Protein AF-A0A183TM09-F1 (afdb_monomer_lite)

Radius of gyration: 16.36 Å; chains: 1; bounding box: 40×50×32 Å

Foldseek 3Di:
DPDPLLVLLVVLLVLLVVLCVVVVDPLSVLQSQQSVVQSVCVVVVNDDLARAREPACPPVVRDVAADELVSLPSSLVSCLVRVSHPHYHRHNHHYDVSSVVSVVVSVVSNVVVVVCVVCVVPPVPPPDD

Structure (mmCIF, N/CA/C/O backbone):
data_AF-A0A183TM09-F1
#
_entry.id   AF-A0A183TM09-F1
#
loop_
_atom_site.group_PDB
_atom_site.id
_atom_site.type_symbol
_atom_site.label_atom_id
_atom_site.label_alt_id
_atom_site.label_comp_id
_atom_site.label_asym_id
_atom_site.label_entity_id
_atom_site.label_seq_id
_atom_site.pdbx_PDB_ins_code
_atom_site.Cartn_x
_atom_site.Cartn_y
_atom_site.Cartn_z
_atom_site.occupancy
_atom_site.B_iso_or_equiv
_atom_site.auth_seq_id
_atom_site.auth_comp_id
_atom_site.auth_asym_id
_atom_site.auth_atom_id
_atom_site.pdbx_PDB_model_num
ATOM 1 N N . MET A 1 1 ? -22.220 -1.398 15.056 1.00 36.34 1 MET A N 1
ATOM 2 C CA . MET A 1 1 ? -21.299 -0.520 15.809 1.00 36.34 1 MET A CA 1
ATOM 3 C C . MET A 1 1 ? -20.515 0.264 14.775 1.00 36.34 1 MET A C 1
ATOM 5 O O . MET A 1 1 ? -19.857 -0.368 13.963 1.00 36.34 1 MET A O 1
ATOM 9 N N . SER A 1 2 ? -20.677 1.586 14.724 1.00 45.44 2 SER A N 1
ATOM 10 C CA . SER A 1 2 ? -19.923 2.457 13.812 1.00 45.44 2 SER A CA 1
ATOM 11 C C . SER A 1 2 ? -18.442 2.360 14.175 1.00 45.44 2 SER A C 1
ATOM 13 O O . SER A 1 2 ? -18.018 2.919 15.186 1.00 45.44 2 SER A O 1
ATOM 15 N N . THR A 1 3 ? -17.667 1.591 13.413 1.00 56.25 3 THR A N 1
ATOM 16 C CA . THR A 1 3 ? -16.205 1.599 13.497 1.00 56.25 3 THR A CA 1
ATOM 17 C C . THR A 1 3 ? -15.756 3.031 13.251 1.00 56.25 3 THR A C 1
ATOM 19 O O . THR A 1 3 ? -16.039 3.579 12.195 1.00 56.25 3 THR A O 1
ATOM 22 N N . ASN A 1 4 ? -15.117 3.658 14.238 1.00 78.81 4 ASN A N 1
ATOM 23 C CA . ASN A 1 4 ? -14.586 5.006 14.091 1.00 78.81 4 ASN A CA 1
ATOM 24 C C . ASN A 1 4 ? -13.485 4.967 13.013 1.00 78.81 4 ASN A C 1
ATOM 26 O O . ASN A 1 4 ? -12.368 4.525 13.288 1.00 78.81 4 ASN A O 1
ATOM 30 N N . SER A 1 5 ? -13.827 5.370 11.787 1.00 81.19 5 SER A N 1
ATOM 31 C CA . SER A 1 5 ? -12.965 5.334 10.599 1.00 81.19 5 SER A CA 1
ATOM 32 C C . SER A 1 5 ? -11.641 6.060 10.839 1.00 81.19 5 SER A C 1
ATOM 34 O O . SER A 1 5 ? -10.582 5.556 10.462 1.00 81.19 5 SER A O 1
ATOM 36 N N . TYR A 1 6 ? -11.671 7.156 11.602 1.00 86.81 6 TYR A N 1
ATOM 37 C CA . TYR A 1 6 ? -10.474 7.862 12.054 1.00 86.81 6 TYR A CA 1
ATOM 38 C C . TYR A 1 6 ? -9.575 7.000 12.952 1.00 86.81 6 TYR A C 1
ATOM 40 O O . TYR A 1 6 ? -8.365 6.962 12.745 1.00 86.81 6 TYR A O 1
ATOM 48 N N . ALA A 1 7 ? -10.135 6.280 13.930 1.00 88.69 7 ALA A N 1
ATOM 49 C CA . ALA A 1 7 ? -9.348 5.415 14.813 1.00 88.69 7 ALA A CA 1
ATOM 50 C C . ALA A 1 7 ? -8.680 4.266 14.037 1.00 88.69 7 ALA A C 1
ATOM 52 O O . ALA A 1 7 ? -7.504 3.975 14.256 1.00 88.69 7 ALA A O 1
ATOM 53 N N . CYS A 1 8 ? -9.398 3.659 13.087 1.00 89.56 8 CYS A N 1
ATOM 54 C CA . CYS A 1 8 ? -8.826 2.645 12.201 1.00 89.56 8 CYS A CA 1
ATOM 55 C C . CYS A 1 8 ? -7.732 3.230 11.296 1.00 89.56 8 CYS A C 1
ATOM 57 O O . CYS A 1 8 ? -6.672 2.628 11.142 1.00 89.56 8 CYS A O 1
ATOM 59 N N . LEU A 1 9 ? -7.940 4.417 10.723 1.00 90.69 9 LEU A N 1
ATOM 60 C CA . LEU A 1 9 ? -6.927 5.067 9.895 1.00 90.69 9 LEU A CA 1
ATOM 61 C C . LEU A 1 9 ? -5.679 5.458 10.705 1.00 90.69 9 LEU A C 1
ATOM 63 O O . LEU A 1 9 ? -4.560 5.269 10.232 1.00 90.69 9 LEU A O 1
ATOM 67 N N . ALA A 1 10 ? -5.852 5.931 11.941 1.00 92.81 10 ALA A N 1
ATOM 68 C CA . ALA A 1 10 ? -4.749 6.216 12.855 1.00 92.81 10 ALA A CA 1
ATOM 69 C C . ALA A 1 10 ? -3.944 4.946 13.179 1.00 92.81 10 ALA A C 1
ATOM 71 O O . ALA A 1 10 ? -2.719 4.955 13.075 1.00 92.81 10 ALA A O 1
ATOM 72 N N . GLN A 1 11 ? -4.630 3.834 13.464 1.00 94.25 11 GLN A N 1
ATOM 73 C CA . GLN A 1 11 ? -3.988 2.534 13.668 1.00 94.25 11 GLN A CA 1
ATOM 74 C C . GLN A 1 11 ? -3.190 2.091 12.431 1.00 94.25 11 GLN A C 1
ATOM 76 O O . GLN A 1 11 ? -2.056 1.632 12.558 1.00 94.25 11 GLN A O 1
ATOM 81 N N . LEU A 1 12 ? -3.754 2.251 11.229 1.00 93.75 12 LEU A N 1
ATOM 82 C CA . LEU A 1 12 ? -3.064 1.915 9.983 1.00 93.75 12 LEU A CA 1
ATOM 83 C C . LEU A 1 12 ? -1.798 2.762 9.785 1.00 93.75 12 LEU A C 1
ATOM 85 O O . LEU A 1 12 ? -0.765 2.235 9.374 1.00 93.75 12 LEU A O 1
ATOM 89 N N . VAL A 1 13 ? -1.858 4.059 10.101 1.00 95.38 13 VAL A N 1
ATOM 90 C CA . VAL A 1 13 ? -0.691 4.953 10.055 1.00 95.38 13 VAL A CA 1
ATOM 91 C C . VAL A 1 13 ? 0.414 4.464 10.990 1.00 95.38 13 VAL A C 1
ATOM 93 O O . VAL A 1 13 ? 1.577 4.474 10.591 1.00 95.38 13 VAL A O 1
ATOM 96 N N . ASP A 1 14 ? 0.085 4.017 12.201 1.00 95.38 14 ASP A N 1
ATOM 97 C CA . ASP A 1 14 ? 1.085 3.526 13.154 1.00 95.38 14 ASP A CA 1
ATOM 98 C C . ASP A 1 14 ? 1.741 2.216 12.696 1.00 95.38 14 ASP A C 1
ATOM 100 O O . ASP A 1 14 ? 2.962 2.081 12.782 1.00 95.38 14 ASP A O 1
ATOM 104 N N . ILE A 1 15 ? 0.974 1.301 12.099 1.00 93.25 15 ILE A N 1
ATOM 105 C CA . ILE A 1 15 ? 1.521 0.078 11.485 1.00 93.25 15 ILE A CA 1
ATOM 106 C C . ILE A 1 15 ? 2.450 0.423 10.316 1.00 93.25 15 ILE A C 1
ATOM 108 O O . ILE A 1 15 ? 3.524 -0.166 10.169 1.00 93.25 15 ILE A O 1
ATOM 112 N N . PHE A 1 16 ? 2.080 1.407 9.493 1.00 93.38 16 PHE A N 1
ATOM 113 C CA . PHE A 1 16 ? 2.937 1.861 8.399 1.00 93.38 16 PHE A CA 1
ATOM 114 C C . PHE A 1 16 ? 4.216 2.543 8.886 1.00 93.38 16 PHE A C 1
ATOM 116 O O . PHE A 1 16 ? 5.237 2.394 8.224 1.00 93.38 16 PHE A O 1
ATOM 123 N N . LYS A 1 17 ? 4.203 3.252 10.026 1.00 93.31 17 LYS A N 1
ATOM 124 C CA . LYS A 1 17 ? 5.435 3.796 10.630 1.00 93.31 17 LYS A CA 1
ATOM 125 C C . LYS A 1 17 ? 6.402 2.673 10.987 1.00 93.31 17 LYS A C 1
ATOM 127 O O . LYS A 1 17 ? 7.548 2.719 10.567 1.00 93.31 17 LYS A O 1
ATOM 132 N N . GLN A 1 18 ? 5.914 1.641 11.674 1.00 91.75 18 GLN A N 1
ATOM 133 C CA . GLN A 1 18 ? 6.728 0.474 12.028 1.00 91.75 18 GLN A CA 1
ATOM 134 C C . GLN A 1 18 ? 7.246 -0.247 10.776 1.00 91.75 18 GLN A C 1
ATOM 136 O O . GLN A 1 18 ? 8.414 -0.611 10.697 1.00 91.75 18 GLN A O 1
ATOM 141 N N . THR A 1 19 ? 6.394 -0.400 9.758 1.00 89.56 19 THR A N 1
ATOM 142 C CA . THR A 1 19 ? 6.787 -1.003 8.476 1.00 89.56 19 THR A CA 1
ATOM 143 C C . THR A 1 19 ? 7.878 -0.184 7.781 1.00 89.56 19 THR A C 1
ATOM 145 O O . THR A 1 19 ? 8.841 -0.758 7.281 1.00 89.56 19 THR A O 1
ATOM 148 N N . ASP A 1 20 ? 7.761 1.147 7.765 1.00 87.81 20 ASP A N 1
ATOM 149 C CA . ASP A 1 20 ? 8.764 2.049 7.185 1.00 87.81 20 ASP A CA 1
ATOM 150 C C . ASP A 1 20 ? 10.088 2.012 7.961 1.00 87.81 20 ASP A C 1
ATOM 152 O O . ASP A 1 20 ? 11.155 2.012 7.357 1.00 87.81 20 ASP A O 1
ATOM 156 N N . GLU A 1 21 ? 10.036 1.906 9.288 1.00 88.81 21 GLU A N 1
ATOM 157 C CA . GLU A 1 21 ? 11.223 1.758 10.136 1.00 88.81 21 GLU A CA 1
ATOM 158 C C . GLU A 1 21 ? 11.949 0.425 9.895 1.00 88.81 21 GLU A C 1
ATOM 160 O O . GLU A 1 21 ? 13.178 0.402 9.854 1.00 88.81 21 GLU A O 1
ATOM 165 N N . CYS A 1 22 ? 11.214 -0.673 9.686 1.00 83.06 22 CYS A N 1
ATOM 166 C CA . CYS A 1 22 ? 11.803 -1.991 9.436 1.00 83.06 22 CYS A CA 1
ATOM 167 C C . CYS A 1 22 ? 12.312 -2.177 7.999 1.00 83.06 22 CYS A C 1
ATOM 169 O O . CYS A 1 22 ? 13.360 -2.785 7.794 1.00 83.06 22 CYS A O 1
ATOM 171 N N . VAL A 1 23 ? 11.553 -1.715 7.002 1.00 88.00 23 VAL A N 1
ATOM 172 C CA . VAL A 1 23 ? 11.859 -1.935 5.577 1.00 88.00 23 VAL A CA 1
ATOM 173 C C . VAL A 1 23 ? 12.760 -0.832 5.027 1.00 88.00 23 VAL A C 1
ATOM 175 O O . VAL A 1 23 ? 13.636 -1.101 4.208 1.00 88.00 23 VAL A O 1
ATOM 178 N N . HIS A 1 24 ? 12.542 0.407 5.471 1.00 85.56 24 HIS A N 1
ATOM 179 C CA . HIS A 1 24 ? 13.306 1.591 5.089 1.00 85.56 24 HIS A CA 1
ATOM 180 C C . HIS A 1 24 ? 13.397 1.820 3.567 1.00 85.56 24 HIS A C 1
ATOM 182 O O . HIS A 1 24 ? 14.447 2.204 3.041 1.00 85.56 24 HIS A O 1
ATOM 188 N N . SER A 1 25 ? 12.297 1.585 2.832 1.00 90.06 25 SER A N 1
ATOM 189 C CA . SER A 1 25 ? 12.240 1.832 1.386 1.00 90.06 25 SER A CA 1
ATOM 190 C C . SER A 1 25 ? 11.616 3.188 1.054 1.00 90.06 25 SER A C 1
ATOM 192 O O . SER A 1 25 ? 10.789 3.748 1.774 1.00 90.06 25 SER A O 1
ATOM 194 N N . LYS A 1 26 ? 11.968 3.726 -0.119 1.00 91.56 26 LYS A N 1
ATOM 195 C CA . LYS A 1 26 ? 11.323 4.941 -0.644 1.00 91.56 26 LYS A CA 1
ATOM 196 C C . LYS A 1 26 ? 9.819 4.738 -0.872 1.00 91.56 26 LYS A C 1
ATOM 198 O O . LYS A 1 26 ? 9.058 5.701 -0.766 1.00 91.56 26 LYS A O 1
ATOM 203 N N . GLY A 1 27 ? 9.393 3.510 -1.174 1.00 92.25 27 GLY A N 1
ATOM 204 C CA . GLY A 1 27 ? 7.991 3.155 -1.357 1.00 92.25 27 GLY A CA 1
ATOM 205 C C . GLY A 1 27 ? 7.197 3.172 -0.057 1.00 92.25 27 GLY A C 1
ATOM 206 O O . GLY A 1 27 ? 6.134 3.797 -0.016 1.00 92.25 27 GLY A O 1
ATOM 207 N N . THR A 1 28 ? 7.721 2.570 1.016 1.00 92.56 28 THR A N 1
ATOM 208 C CA . THR A 1 28 ? 7.071 2.603 2.338 1.00 92.56 28 THR A CA 1
ATOM 209 C C . THR A 1 28 ? 6.978 4.030 2.868 1.00 92.56 28 THR A C 1
ATOM 211 O O . THR A 1 28 ? 5.912 4.437 3.337 1.00 92.56 28 THR A O 1
ATOM 214 N N . HIS A 1 29 ? 8.020 4.838 2.657 1.00 92.94 29 HIS A N 1
ATOM 215 C CA . HIS A 1 29 ? 8.028 6.234 3.080 1.00 92.94 29 HIS A CA 1
ATOM 216 C C . HIS A 1 29 ? 6.992 7.073 2.320 1.00 92.94 29 HIS A C 1
ATOM 218 O O . HIS A 1 29 ? 6.265 7.883 2.903 1.00 92.94 29 HIS A O 1
ATOM 224 N N . PHE A 1 30 ? 6.883 6.860 1.003 1.00 93.56 30 PHE A N 1
ATOM 225 C CA . PHE A 1 30 ? 5.859 7.501 0.183 1.00 93.56 30 PHE A CA 1
ATOM 226 C C . PHE A 1 30 ? 4.445 7.110 0.635 1.00 93.56 30 PHE A C 1
ATOM 228 O O . PHE A 1 30 ? 3.604 7.991 0.831 1.00 93.56 30 PHE A O 1
ATOM 235 N N . ALA A 1 31 ? 4.188 5.819 0.856 1.00 93.69 31 ALA A N 1
ATOM 236 C CA . ALA A 1 31 ? 2.888 5.339 1.313 1.00 93.69 31 ALA A CA 1
ATOM 237 C C . ALA A 1 31 ? 2.512 5.902 2.692 1.00 93.69 31 ALA A C 1
ATOM 239 O O . ALA A 1 31 ? 1.399 6.402 2.870 1.00 93.69 31 ALA A O 1
ATOM 240 N N . LEU A 1 32 ? 3.457 5.919 3.637 1.00 94.94 32 LEU A N 1
ATOM 241 C CA . LEU A 1 32 ? 3.269 6.513 4.959 1.00 94.94 32 LEU A CA 1
ATOM 242 C C . LEU A 1 32 ? 2.947 8.010 4.869 1.00 94.94 32 LEU A C 1
ATOM 244 O O . LEU A 1 32 ? 2.063 8.499 5.575 1.00 94.94 32 LEU A O 1
ATOM 248 N N . LYS A 1 33 ? 3.636 8.751 3.992 1.00 94.75 33 LYS A N 1
ATOM 249 C CA . LYS A 1 33 ? 3.353 10.173 3.758 1.00 94.75 33 LYS A CA 1
ATOM 250 C C . LYS A 1 33 ? 1.919 10.383 3.266 1.00 94.75 33 LYS A C 1
ATOM 252 O O . LYS A 1 33 ? 1.229 11.252 3.794 1.00 94.75 33 LYS A O 1
ATOM 257 N N . MET A 1 34 ? 1.461 9.578 2.307 1.00 94.19 34 MET A N 1
ATOM 258 C CA . MET A 1 34 ? 0.091 9.664 1.789 1.00 94.19 34 MET A CA 1
ATOM 259 C C . MET A 1 34 ? -0.958 9.314 2.850 1.00 94.19 34 MET A C 1
ATOM 261 O O . MET A 1 34 ? -1.949 10.026 2.973 1.00 94.19 34 MET A O 1
ATOM 265 N N . LEU A 1 35 ? -0.723 8.282 3.664 1.00 93.56 35 LEU A N 1
ATOM 266 C CA . LEU A 1 35 ? -1.625 7.908 4.759 1.00 93.56 35 LEU A CA 1
ATOM 267 C C . LEU A 1 35 ? -1.739 8.996 5.832 1.00 93.56 35 LEU A C 1
ATOM 269 O O . LEU A 1 35 ? -2.835 9.270 6.311 1.00 93.56 35 LEU A O 1
ATOM 273 N N . LYS A 1 36 ? -0.628 9.653 6.186 1.00 94.00 36 LYS A N 1
ATOM 274 C CA . LYS A 1 36 ? -0.648 10.797 7.113 1.00 94.00 36 LYS A CA 1
ATOM 275 C C . LYS A 1 36 ? -1.477 11.956 6.558 1.00 94.00 36 LYS A C 1
ATOM 277 O O . LYS A 1 36 ? -2.270 12.533 7.293 1.00 94.00 36 LYS A O 1
ATOM 282 N N . MET A 1 37 ? -1.330 12.262 5.267 1.00 91.69 37 MET A N 1
ATOM 283 C CA . MET A 1 37 ? -2.147 13.288 4.610 1.00 91.69 37 MET A CA 1
ATOM 284 C C . MET A 1 37 ? -3.637 12.929 4.648 1.00 91.69 37 MET A C 1
ATOM 286 O O . MET A 1 37 ? -4.459 13.794 4.933 1.00 91.69 37 MET A O 1
ATOM 290 N N . GLU A 1 38 ? -3.981 11.664 4.410 1.00 90.75 38 GLU A N 1
ATOM 291 C CA . GLU A 1 38 ? -5.367 11.191 4.469 1.00 90.75 38 GLU A CA 1
ATOM 292 C C . GLU A 1 38 ? -5.949 11.273 5.890 1.00 90.75 38 GLU A C 1
ATOM 294 O O . GLU A 1 38 ? -7.083 11.717 6.077 1.00 90.75 38 GLU A O 1
ATOM 299 N N . LEU A 1 39 ? -5.153 10.926 6.908 1.00 91.31 39 LEU A N 1
ATOM 300 C CA . LEU A 1 39 ? -5.532 11.062 8.317 1.00 91.31 39 LEU A CA 1
ATOM 301 C C . LEU A 1 39 ? -5.778 12.529 8.702 1.00 91.31 39 LEU A C 1
ATOM 303 O O . LEU A 1 39 ? -6.754 12.838 9.388 1.00 91.31 39 LEU A O 1
ATOM 307 N N . ASP A 1 40 ? -4.924 13.442 8.235 1.00 90.06 40 ASP A N 1
ATOM 308 C CA . ASP A 1 40 ? -5.085 14.880 8.462 1.00 90.06 40 ASP A CA 1
ATOM 309 C C . ASP A 1 40 ? -6.345 15.437 7.785 1.00 90.06 40 ASP A C 1
ATOM 311 O O . ASP A 1 40 ? -6.991 16.331 8.339 1.00 90.06 40 ASP A O 1
ATOM 315 N N . LEU A 1 41 ? -6.718 14.916 6.610 1.00 86.25 41 LEU A N 1
ATOM 316 C CA . LEU A 1 41 ? -7.973 15.264 5.938 1.00 86.25 41 LEU A CA 1
ATOM 317 C C . LEU A 1 41 ? -9.186 14.784 6.744 1.00 86.25 41 LEU A C 1
ATOM 319 O O . LEU A 1 41 ? -10.093 15.579 6.998 1.00 86.25 41 LEU A O 1
ATOM 323 N N . HIS A 1 42 ? -9.168 13.538 7.227 1.00 83.88 42 HIS A N 1
ATOM 324 C CA . H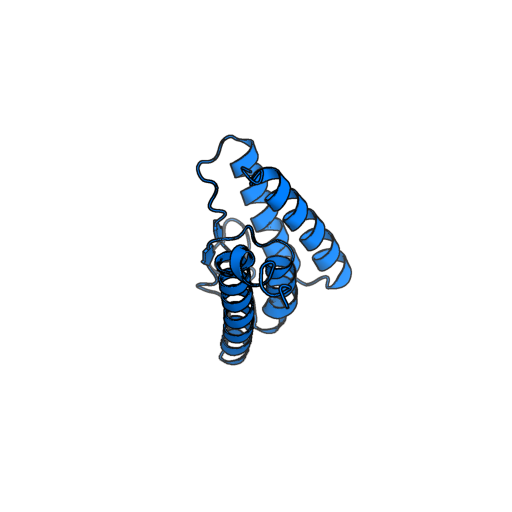IS A 1 42 ? -10.227 12.989 8.082 1.00 83.88 42 HIS A CA 1
ATOM 325 C C . HIS A 1 42 ? -10.388 13.790 9.381 1.00 83.88 42 HIS A C 1
ATOM 327 O O . HIS A 1 42 ? -11.504 14.118 9.782 1.00 83.88 42 HIS A O 1
ATOM 333 N N . LYS A 1 43 ? -9.277 14.199 10.011 1.00 83.94 43 LYS A N 1
ATOM 334 C CA . LYS A 1 43 ? -9.294 15.024 11.232 1.00 83.94 43 LYS A CA 1
ATOM 335 C C . LYS A 1 43 ? -10.001 16.371 11.042 1.00 83.94 43 LYS A C 1
ATOM 337 O O . LYS A 1 43 ? -10.568 16.905 11.990 1.00 83.94 43 LYS A O 1
ATOM 342 N N . ARG A 1 44 ? -9.956 16.937 9.832 1.00 83.62 44 ARG A N 1
ATOM 343 C CA . ARG A 1 44 ? -10.548 18.245 9.498 1.00 83.62 44 ARG A CA 1
ATOM 344 C C . ARG A 1 44 ? -12.037 18.164 9.140 1.00 83.62 44 ARG A C 1
ATOM 346 O O . ARG A 1 44 ? -12.591 19.156 8.677 1.00 83.62 44 ARG A O 1
ATOM 353 N N . GLY A 1 45 ? -12.677 17.010 9.348 1.00 73.88 45 GLY A N 1
ATOM 354 C CA . GLY A 1 45 ? -14.067 16.773 8.952 1.00 73.88 45 GLY A CA 1
ATOM 355 C C . GLY A 1 45 ? -14.217 16.405 7.473 1.00 73.88 45 GLY A C 1
ATOM 356 O O . GLY A 1 45 ? -15.287 16.599 6.902 1.00 73.88 45 GLY A O 1
ATOM 357 N N . GLY A 1 46 ? -13.139 15.911 6.848 1.00 60.56 46 GLY A N 1
ATOM 358 C CA . GLY A 1 46 ? -13.156 15.354 5.498 1.00 60.56 46 GLY A CA 1
ATOM 359 C C . GLY A 1 46 ? -14.142 14.191 5.388 1.00 60.56 46 GLY A C 1
ATOM 360 O O . GLY A 1 46 ? -14.195 13.317 6.246 1.00 60.56 46 GLY A O 1
ATOM 361 N N . VAL A 1 47 ? -14.957 14.261 4.342 1.00 60.06 47 VAL A N 1
ATOM 362 C CA . VAL A 1 47 ? -16.218 13.548 4.136 1.00 60.06 47 VAL A CA 1
ATOM 363 C C . VAL A 1 47 ? -15.988 12.103 3.673 1.00 60.06 47 VAL A C 1
ATOM 365 O O . VAL A 1 47 ? -15.375 11.902 2.628 1.00 60.06 47 VAL A O 1
ATOM 368 N N . SER A 1 48 ? -16.590 11.156 4.405 1.00 62.22 48 SER A N 1
ATOM 369 C CA . SER A 1 48 ? -16.853 9.732 4.098 1.00 62.22 48 SER A CA 1
ATOM 370 C C . SER A 1 48 ? -16.104 8.737 4.993 1.00 62.22 48 SER A C 1
ATOM 372 O O . SER A 1 48 ? -14.930 8.914 5.290 1.00 62.22 48 SER A O 1
ATOM 374 N N . ASP A 1 49 ? -16.792 7.657 5.382 1.00 70.12 49 ASP A N 1
ATOM 375 C CA . ASP A 1 49 ? -16.171 6.467 5.987 1.00 70.12 49 ASP A CA 1
ATOM 376 C C . ASP A 1 49 ? -15.268 5.712 4.991 1.00 70.12 49 ASP A C 1
ATOM 378 O O . ASP A 1 49 ? -14.476 4.852 5.385 1.00 70.12 49 ASP A O 1
ATOM 382 N N . ASP A 1 50 ? -15.373 6.042 3.700 1.00 76.94 50 ASP A N 1
ATOM 383 C CA . ASP A 1 50 ? -14.537 5.497 2.639 1.00 76.94 50 ASP A CA 1
ATOM 384 C C . ASP A 1 50 ? -13.156 6.156 2.617 1.00 76.94 50 ASP A C 1
ATOM 386 O O . ASP A 1 50 ? -12.987 7.285 2.151 1.00 76.94 50 ASP A O 1
ATOM 390 N N . VAL A 1 51 ? -12.136 5.408 3.037 1.00 85.19 51 VAL A N 1
ATOM 391 C CA . VAL A 1 51 ? -10.750 5.877 2.967 1.00 85.19 51 VAL A CA 1
ATOM 392 C C . VAL A 1 51 ? -10.145 5.551 1.604 1.00 85.19 51 VAL A C 1
ATOM 394 O O . VAL A 1 51 ? -9.901 4.384 1.267 1.00 85.19 51 VAL A O 1
ATOM 397 N N . TYR A 1 52 ? -9.837 6.600 0.837 1.00 87.12 52 TYR A N 1
ATOM 398 C CA . TYR A 1 52 ? -9.204 6.491 -0.474 1.00 87.12 52 TYR A CA 1
ATOM 399 C C . TYR A 1 52 ? -7.698 6.766 -0.412 1.00 87.12 52 TYR A C 1
ATOM 401 O O . TYR A 1 52 ? -7.253 7.911 -0.373 1.00 87.12 52 TYR A O 1
ATOM 409 N N . LEU A 1 53 ? -6.885 5.712 -0.514 1.00 90.75 53 LEU A N 1
ATOM 410 C CA . LEU A 1 53 ? -5.434 5.850 -0.557 1.00 90.75 53 LEU A CA 1
ATOM 411 C C . LEU A 1 53 ? -4.923 6.032 -1.994 1.00 90.75 53 LEU A C 1
ATOM 413 O O . LEU A 1 53 ? -4.919 5.104 -2.806 1.00 90.75 53 LEU A O 1
ATOM 417 N N . LYS A 1 54 ? -4.432 7.237 -2.298 1.00 91.62 54 LYS A N 1
ATOM 418 C CA . LYS A 1 54 ? -3.828 7.577 -3.596 1.00 91.62 54 LYS A CA 1
ATOM 419 C C . LYS A 1 54 ? -2.310 7.448 -3.545 1.00 91.62 54 LYS A C 1
ATOM 421 O O . LYS A 1 54 ? -1.638 8.324 -3.013 1.00 91.62 54 LYS A O 1
ATOM 426 N N . LEU A 1 55 ? -1.756 6.416 -4.171 1.00 93.50 55 LEU A N 1
ATOM 427 C CA . LEU A 1 55 ? -0.311 6.238 -4.351 1.00 93.50 55 LEU A CA 1
ATOM 428 C C . LEU A 1 55 ? 0.088 6.449 -5.819 1.00 93.50 55 LEU A C 1
ATOM 430 O O . LEU A 1 55 ? 0.901 5.706 -6.365 1.00 93.50 55 LEU A O 1
ATOM 434 N N . CYS A 1 56 ? -0.495 7.446 -6.488 1.00 90.00 56 CYS A N 1
ATOM 435 C CA . CYS A 1 56 ? -0.233 7.706 -7.901 1.00 90.00 56 CYS A CA 1
ATOM 436 C C . CYS A 1 56 ? 1.212 8.190 -8.122 1.00 90.00 56 CYS A C 1
ATOM 438 O O . CYS A 1 56 ? 1.637 9.189 -7.534 1.00 90.00 56 CYS A O 1
ATOM 440 N N . GLY A 1 57 ? 1.948 7.550 -9.033 1.00 88.50 57 GLY A N 1
ATOM 441 C CA . GLY A 1 57 ? 3.352 7.885 -9.316 1.00 88.50 57 GLY A CA 1
ATOM 442 C C . GLY A 1 57 ? 3.567 9.193 -10.099 1.00 88.50 57 GLY A C 1
ATOM 443 O O . GLY A 1 57 ? 4.701 9.593 -10.358 1.00 88.50 57 GLY A O 1
ATOM 444 N N . ASN A 1 58 ? 2.492 9.879 -10.499 1.00 89.00 58 ASN A N 1
ATOM 445 C CA . ASN A 1 58 ? 2.527 11.194 -11.151 1.00 89.00 58 ASN A CA 1
ATOM 446 C C . ASN A 1 58 ? 2.263 12.364 -10.182 1.00 89.00 58 ASN A C 1
ATOM 448 O O . ASN A 1 58 ? 1.972 13.475 -10.623 1.00 89.00 58 ASN A O 1
ATOM 452 N N . ASN A 1 59 ? 2.374 12.147 -8.870 1.00 83.81 59 ASN A N 1
ATOM 453 C CA . ASN A 1 59 ? 2.094 13.170 -7.866 1.00 83.81 59 ASN A CA 1
ATOM 454 C C . ASN A 1 59 ? 3.323 14.033 -7.516 1.00 83.81 59 ASN A C 1
ATOM 456 O O . ASN A 1 59 ? 3.811 14.008 -6.386 1.00 83.81 59 ASN A O 1
ATOM 460 N N . VAL A 1 60 ? 3.786 14.847 -8.473 1.00 83.94 60 VAL A N 1
ATOM 461 C CA . VAL A 1 60 ? 5.006 15.680 -8.345 1.00 83.94 60 VAL A CA 1
ATOM 462 C C . VAL A 1 60 ? 4.985 16.669 -7.175 1.00 83.94 60 VAL A C 1
ATOM 464 O O . VAL A 1 60 ? 6.037 17.092 -6.707 1.00 83.94 60 VAL A O 1
ATOM 467 N N . ARG A 1 61 ? 3.796 17.033 -6.676 1.00 83.56 61 ARG A N 1
ATOM 468 C CA . ARG A 1 61 ? 3.639 17.923 -5.513 1.00 83.56 61 ARG A CA 1
ATOM 469 C C . ARG A 1 61 ? 3.970 17.224 -4.195 1.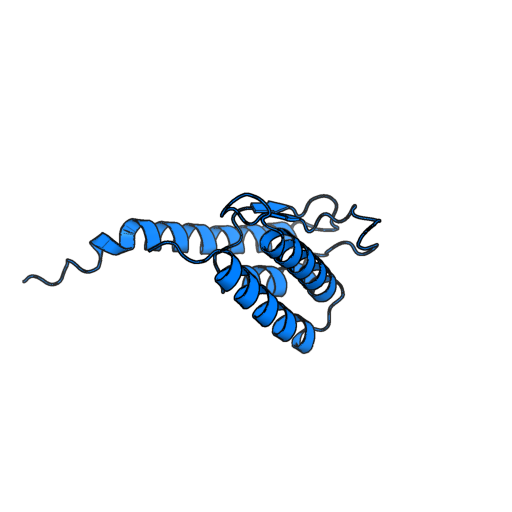00 83.56 61 ARG A C 1
ATOM 471 O O . ARG A 1 61 ? 4.284 17.897 -3.219 1.00 83.56 61 ARG A O 1
ATOM 478 N N . VAL A 1 62 ? 3.871 15.894 -4.153 1.00 84.19 62 VAL A N 1
ATOM 479 C CA . VAL A 1 62 ? 4.082 15.100 -2.936 1.00 84.19 62 VAL A CA 1
ATOM 480 C C . VAL A 1 62 ? 5.354 14.263 -3.019 1.00 84.19 62 VAL A C 1
ATOM 482 O O . VAL A 1 62 ? 6.059 14.147 -2.014 1.00 84.19 62 VAL A O 1
ATOM 485 N N . THR A 1 63 ? 5.661 13.694 -4.185 1.00 84.50 63 THR A N 1
ATOM 486 C CA . THR A 1 63 ? 6.829 12.838 -4.390 1.00 84.50 63 THR A CA 1
ATOM 487 C C . THR A 1 63 ? 7.297 12.848 -5.847 1.00 84.50 63 THR A C 1
ATOM 489 O O . THR A 1 63 ? 6.501 12.979 -6.773 1.00 84.50 63 THR A O 1
ATOM 492 N N . SER A 1 64 ? 8.599 12.660 -6.062 1.00 87.50 64 SER A N 1
ATOM 493 C CA . SER A 1 64 ? 9.165 12.291 -7.368 1.00 87.50 64 SER A CA 1
ATOM 494 C C . SER A 1 64 ? 9.332 10.773 -7.523 1.00 87.50 64 SER A C 1
ATOM 496 O O . SER A 1 64 ? 9.725 10.292 -8.588 1.00 87.50 64 SER A O 1
ATOM 498 N N . TYR A 1 65 ? 9.047 10.011 -6.464 1.00 93.06 65 TYR A N 1
ATOM 499 C CA . TYR A 1 65 ? 9.189 8.564 -6.440 1.00 93.06 65 TYR A CA 1
ATOM 500 C C . TYR A 1 65 ? 8.005 7.867 -7.113 1.00 93.06 65 TYR A C 1
ATOM 502 O O . TYR A 1 65 ? 6.853 8.258 -6.943 1.00 93.06 65 TYR A O 1
ATOM 510 N N . ARG A 1 66 ? 8.305 6.796 -7.849 1.00 94.94 66 ARG A N 1
ATOM 511 C CA . ARG A 1 66 ? 7.322 5.876 -8.424 1.00 94.94 66 ARG A CA 1
ATOM 512 C C . ARG A 1 66 ? 7.557 4.507 -7.818 1.00 94.94 66 ARG A C 1
ATOM 514 O O . ARG A 1 66 ? 8.699 4.051 -7.820 1.00 94.94 66 ARG A O 1
ATOM 521 N N . LEU A 1 67 ? 6.490 3.880 -7.335 1.00 95.38 67 LEU A N 1
ATOM 522 C CA . LEU A 1 67 ? 6.541 2.531 -6.785 1.00 95.38 67 LEU A CA 1
ATOM 523 C C . LEU A 1 67 ? 7.006 1.542 -7.857 1.00 95.38 67 LEU A C 1
ATOM 525 O O . LEU A 1 67 ? 6.632 1.671 -9.028 1.00 95.38 67 LEU A O 1
ATOM 529 N N . HIS A 1 68 ? 7.796 0.567 -7.433 1.00 96.62 68 HIS A N 1
ATOM 530 C CA . HIS A 1 68 ? 8.166 -0.618 -8.197 1.00 96.62 68 HIS A CA 1
ATOM 531 C C . HIS A 1 68 ? 7.564 -1.855 -7.527 1.00 96.62 68 HIS A C 1
ATOM 533 O O . HIS A 1 68 ? 7.056 -1.788 -6.407 1.00 96.62 68 HIS A O 1
ATOM 539 N N . ASP A 1 69 ? 7.644 -2.998 -8.199 1.00 96.50 69 ASP A N 1
ATOM 540 C CA . ASP A 1 69 ? 7.046 -4.249 -7.718 1.00 96.50 69 ASP A CA 1
ATOM 541 C C . ASP A 1 69 ? 7.514 -4.619 -6.303 1.00 96.50 69 ASP A C 1
ATOM 543 O O . ASP A 1 69 ? 6.704 -5.022 -5.473 1.00 96.50 69 ASP A O 1
ATOM 547 N N . ALA A 1 70 ? 8.793 -4.383 -5.992 1.00 95.75 70 ALA A N 1
ATOM 548 C CA . ALA A 1 70 ? 9.386 -4.658 -4.682 1.00 95.75 70 ALA A CA 1
ATOM 549 C C . ALA A 1 70 ? 8.805 -3.812 -3.532 1.00 95.75 70 ALA A C 1
ATOM 551 O O . ALA A 1 70 ? 8.906 -4.209 -2.373 1.00 95.75 70 ALA A O 1
ATOM 552 N N . ASP A 1 71 ? 8.185 -2.666 -3.826 1.00 95.62 71 ASP A N 1
ATOM 553 C CA . ASP A 1 71 ? 7.554 -1.828 -2.803 1.00 95.62 71 ASP A CA 1
ATOM 554 C C . ASP A 1 71 ? 6.173 -2.354 -2.395 1.00 95.62 71 ASP A C 1
ATOM 556 O O . ASP A 1 71 ? 5.686 -2.042 -1.308 1.00 95.62 71 ASP A O 1
ATOM 560 N N . LEU A 1 72 ? 5.511 -3.132 -3.258 1.00 94.94 72 LEU A N 1
ATOM 561 C CA . LEU A 1 72 ? 4.124 -3.533 -3.042 1.00 94.94 72 LEU A CA 1
ATOM 562 C C . LEU A 1 72 ? 3.929 -4.492 -1.862 1.00 94.94 72 LEU A C 1
ATOM 564 O O . LEU A 1 72 ? 3.011 -4.234 -1.086 1.00 94.94 72 LEU A O 1
ATOM 568 N N . PRO A 1 73 ? 4.727 -5.562 -1.666 1.00 94.56 73 PRO A N 1
ATOM 569 C CA . PRO A 1 73 ? 4.475 -6.520 -0.593 1.00 94.56 73 PRO A CA 1
ATOM 570 C C . PRO A 1 73 ? 4.331 -5.892 0.805 1.00 94.56 73 PRO A C 1
ATOM 572 O O . PRO A 1 73 ? 3.302 -6.140 1.439 1.00 94.56 73 PRO A O 1
ATOM 575 N N . PRO A 1 74 ? 5.260 -5.039 1.293 1.00 94.50 74 PRO A N 1
ATOM 576 C CA . PRO A 1 74 ? 5.108 -4.432 2.615 1.00 94.50 74 PRO A CA 1
ATOM 577 C C . PRO A 1 74 ? 3.920 -3.462 2.686 1.00 94.50 74 PRO A C 1
ATOM 579 O O . PRO A 1 74 ? 3.196 -3.450 3.681 1.00 94.50 74 PRO A O 1
ATOM 582 N N . ILE A 1 75 ? 3.662 -2.696 1.618 1.00 94.06 75 ILE A N 1
ATOM 583 C CA . ILE A 1 75 ? 2.527 -1.763 1.548 1.00 94.06 75 ILE A CA 1
ATOM 584 C C . ILE A 1 75 ? 1.198 -2.529 1.627 1.00 94.06 75 ILE A C 1
ATOM 586 O O . ILE A 1 75 ? 0.321 -2.195 2.424 1.00 94.06 75 ILE A O 1
ATOM 590 N N . LEU A 1 76 ? 1.037 -3.572 0.813 1.00 93.12 76 LEU A N 1
ATOM 591 C CA . LEU A 1 76 ? -0.195 -4.354 0.728 1.00 93.12 76 LEU A CA 1
ATOM 592 C C . LEU A 1 76 ? -0.442 -5.165 2.008 1.00 93.12 76 LEU A C 1
ATOM 594 O O . LEU A 1 76 ? -1.585 -5.241 2.461 1.00 93.12 76 LEU A O 1
ATOM 598 N N . ALA A 1 77 ? 0.609 -5.709 2.629 1.00 91.12 77 ALA A N 1
ATOM 599 C CA . ALA A 1 77 ? 0.510 -6.408 3.910 1.00 91.12 77 ALA A CA 1
ATOM 600 C C . ALA A 1 77 ? 0.012 -5.483 5.032 1.00 91.12 77 ALA A C 1
ATOM 602 O O . ALA A 1 77 ? -0.934 -5.826 5.747 1.00 91.12 77 ALA A O 1
ATOM 603 N N . ALA A 1 78 ? 0.583 -4.280 5.141 1.00 91.25 78 ALA A N 1
ATOM 604 C CA . ALA A 1 78 ? 0.141 -3.290 6.115 1.00 91.25 78 ALA A CA 1
ATOM 605 C C . ALA A 1 78 ? -1.317 -2.860 5.861 1.00 91.25 78 ALA A C 1
ATOM 607 O O . ALA A 1 78 ? -2.116 -2.819 6.796 1.00 91.25 78 ALA A O 1
ATOM 608 N N . ILE A 1 79 ? -1.716 -2.647 4.601 1.00 91.00 79 ILE A N 1
ATOM 609 C CA . ILE A 1 79 ? -3.112 -2.341 4.236 1.00 91.00 79 ILE A CA 1
ATOM 610 C C . ILE A 1 79 ? -4.082 -3.479 4.609 1.00 91.00 79 ILE A C 1
ATOM 612 O O . ILE A 1 79 ? -5.228 -3.204 4.958 1.00 91.00 79 ILE A O 1
ATOM 616 N N . CYS A 1 80 ? -3.675 -4.750 4.532 1.00 89.50 80 CYS A N 1
ATOM 617 C CA . CYS A 1 80 ? -4.523 -5.870 4.961 1.00 89.50 80 CYS A CA 1
ATOM 618 C C . CYS A 1 80 ? -4.724 -5.919 6.481 1.00 89.50 80 CYS A C 1
ATOM 620 O O . CYS A 1 80 ? -5.797 -6.303 6.936 1.00 89.50 80 CYS A O 1
ATOM 622 N N . SER A 1 81 ? -3.728 -5.500 7.268 1.00 89.62 81 SER A N 1
ATOM 623 C CA . SER A 1 81 ? -3.806 -5.549 8.735 1.00 89.62 81 SER A CA 1
ATOM 624 C C . SER A 1 81 ? -4.916 -4.666 9.318 1.00 89.62 81 SER A C 1
ATOM 626 O O . SER A 1 81 ? -5.503 -5.009 10.346 1.00 89.62 81 SER A O 1
ATOM 628 N N . VAL A 1 82 ? -5.239 -3.556 8.639 1.00 89.00 82 VAL A N 1
ATOM 629 C CA . VAL A 1 82 ? -6.339 -2.664 9.010 1.00 89.00 82 VAL A CA 1
ATOM 630 C C . VAL A 1 82 ? -7.221 -2.407 7.786 1.00 89.00 82 VAL A C 1
ATOM 632 O O . VAL A 1 82 ? -6.891 -1.597 6.918 1.00 89.00 82 VAL A O 1
ATOM 635 N N . PRO A 1 83 ? -8.384 -3.066 7.712 1.00 83.38 83 PRO A N 1
ATOM 636 C CA . PRO A 1 83 ? -9.239 -3.169 6.530 1.00 83.38 83 PRO A CA 1
ATOM 637 C C . PRO A 1 83 ? -10.099 -1.910 6.305 1.00 83.38 83 PRO A C 1
ATOM 639 O O . PRO A 1 83 ? -11.294 -2.026 6.051 1.00 83.38 83 PRO A O 1
ATOM 642 N N . ILE A 1 84 ? -9.514 -0.720 6.451 1.00 87.12 84 ILE A N 1
ATOM 643 C CA . ILE A 1 84 ? -10.214 0.570 6.372 1.00 87.12 84 ILE A CA 1
ATOM 644 C C . ILE A 1 84 ? -10.097 1.223 4.991 1.00 87.12 84 ILE A C 1
ATOM 646 O O . ILE A 1 84 ? -10.987 1.953 4.577 1.00 87.12 84 ILE A O 1
ATOM 650 N N . ILE A 1 85 ? -9.027 0.923 4.245 1.00 88.00 85 ILE A N 1
ATOM 651 C CA . ILE A 1 85 ? -8.872 1.400 2.866 1.00 88.00 85 ILE A CA 1
ATOM 652 C C . ILE A 1 85 ? -9.904 0.703 1.981 1.00 88.00 85 ILE A C 1
ATOM 654 O O . ILE A 1 85 ? -9.849 -0.527 1.842 1.00 88.00 85 ILE A O 1
ATOM 658 N N . THR A 1 86 ? -10.797 1.490 1.383 1.00 85.81 86 THR A N 1
ATOM 659 C CA . THR A 1 86 ? -11.852 1.030 0.466 1.00 85.81 86 THR A CA 1
ATOM 660 C C . THR A 1 86 ? -11.454 1.196 -0.996 1.00 85.81 86 THR A C 1
ATOM 662 O O . THR A 1 86 ? -11.902 0.429 -1.845 1.00 85.81 86 THR A O 1
ATOM 665 N N . MET A 1 87 ? -10.544 2.130 -1.292 1.00 88.12 87 MET A N 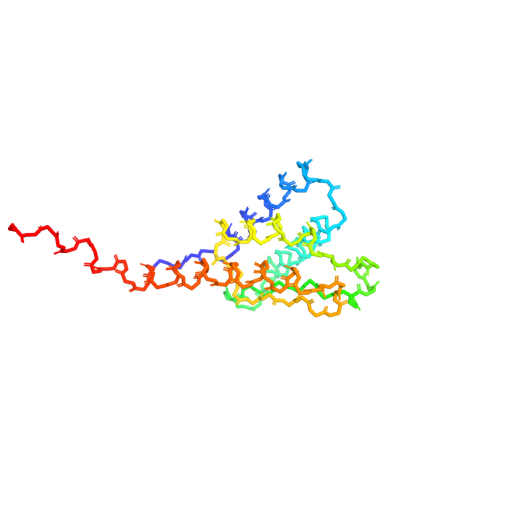1
ATOM 666 C CA . MET A 1 87 ? -10.008 2.333 -2.635 1.00 88.12 87 MET A CA 1
ATOM 667 C C . MET A 1 87 ? -8.493 2.573 -2.600 1.00 88.12 87 MET A C 1
ATOM 669 O O . MET A 1 87 ? -7.987 3.305 -1.751 1.00 88.12 87 MET A O 1
ATOM 673 N N . LEU A 1 88 ? -7.769 1.957 -3.539 1.00 91.31 88 LEU A N 1
ATOM 674 C CA . LEU A 1 88 ? -6.318 2.075 -3.696 1.00 91.31 88 LEU A CA 1
ATOM 675 C C . LEU A 1 88 ? -5.987 2.441 -5.148 1.00 91.31 88 LEU A C 1
ATOM 677 O O . LEU A 1 88 ? -6.281 1.671 -6.060 1.00 91.31 88 LEU A O 1
ATOM 681 N N . ASP A 1 89 ? -5.361 3.598 -5.366 1.00 92.75 89 ASP A N 1
ATOM 682 C CA . ASP A 1 89 ? -4.918 4.039 -6.697 1.00 92.75 89 ASP A CA 1
ATOM 683 C C . ASP A 1 89 ? -3.396 3.926 -6.828 1.00 92.75 89 ASP A C 1
ATOM 685 O O . ASP A 1 89 ? -2.650 4.625 -6.144 1.00 92.75 89 ASP A O 1
ATOM 689 N N . LEU A 1 90 ? -2.949 3.044 -7.725 1.00 94.44 90 LEU A N 1
ATOM 690 C CA . LEU A 1 90 ? -1.539 2.762 -8.020 1.00 94.44 90 LEU A CA 1
ATOM 691 C C . LEU A 1 90 ? -1.114 3.250 -9.414 1.00 94.44 90 LEU A C 1
ATOM 693 O O . LEU A 1 90 ? -0.046 2.867 -9.900 1.00 94.44 90 LEU A O 1
ATOM 697 N N . ARG A 1 91 ? -1.929 4.063 -10.099 1.00 91.44 91 ARG A N 1
ATOM 698 C CA . ARG A 1 91 ? -1.640 4.486 -11.477 1.00 91.44 91 ARG A CA 1
ATOM 699 C C . ARG A 1 91 ? -0.333 5.270 -11.571 1.00 91.44 91 ARG A C 1
ATOM 701 O O . ARG A 1 91 ? 0.116 5.915 -10.625 1.00 91.44 91 ARG A O 1
ATOM 708 N N . TYR A 1 92 ? 0.264 5.251 -12.760 1.00 93.19 92 TYR A N 1
ATOM 709 C CA . TYR A 1 92 ? 1.496 5.980 -13.083 1.00 93.19 92 TYR A CA 1
ATOM 710 C C . TYR A 1 92 ? 2.736 5.569 -12.264 1.00 93.19 92 TYR A C 1
ATOM 712 O O . TYR A 1 92 ? 3.729 6.300 -12.253 1.00 93.19 92 TYR A O 1
ATOM 720 N N . ASN A 1 93 ? 2.720 4.400 -11.625 1.00 95.44 93 ASN A N 1
ATOM 721 C CA . ASN A 1 93 ? 3.904 3.771 -11.038 1.00 95.44 93 ASN A CA 1
ATOM 722 C C . ASN A 1 93 ? 4.669 2.917 -12.064 1.00 95.44 93 ASN A C 1
ATOM 724 O O . ASN A 1 93 ? 4.256 2.800 -13.216 1.00 95.44 93 ASN A O 1
ATOM 728 N N . ARG A 1 94 ? 5.810 2.355 -11.658 1.00 96.44 94 ARG A N 1
ATOM 729 C CA . ARG A 1 94 ? 6.660 1.476 -12.474 1.00 96.44 94 ARG A CA 1
ATOM 730 C C . ARG A 1 94 ? 6.415 0.015 -12.097 1.00 96.44 94 ARG A C 1
ATOM 732 O O . ARG A 1 94 ? 7.338 -0.697 -11.715 1.00 96.44 94 ARG A O 1
ATOM 739 N N . LEU A 1 95 ? 5.148 -0.383 -12.158 1.00 95.94 95 LEU A N 1
ATOM 740 C CA . LEU A 1 95 ? 4.724 -1.745 -11.857 1.00 95.94 95 LEU A CA 1
ATOM 741 C C . LEU A 1 95 ? 4.775 -2.596 -13.124 1.00 95.94 95 LEU A C 1
ATOM 743 O O . LEU A 1 95 ? 4.343 -2.143 -14.187 1.00 95.94 95 LEU A O 1
ATOM 747 N N . THR A 1 96 ? 5.294 -3.811 -13.003 1.00 96.94 96 THR A N 1
ATOM 748 C CA . THR A 1 96 ? 5.337 -4.799 -14.084 1.00 96.94 96 THR A CA 1
ATOM 749 C C . THR A 1 96 ? 4.331 -5.924 -13.821 1.00 96.94 96 THR A C 1
ATOM 751 O O . THR A 1 96 ? 3.466 -5.820 -12.945 1.00 96.94 96 THR A O 1
ATOM 754 N N . ASN A 1 97 ? 4.433 -7.020 -14.575 1.00 96.94 97 ASN A N 1
ATOM 755 C CA . ASN A 1 97 ? 3.629 -8.219 -14.349 1.00 96.94 97 ASN A CA 1
ATOM 756 C C . ASN A 1 97 ? 3.815 -8.777 -12.927 1.00 96.94 97 ASN A C 1
ATOM 758 O O . ASN A 1 97 ? 2.843 -9.235 -12.334 1.00 96.94 97 ASN A O 1
ATOM 762 N N . GLU A 1 98 ? 5.011 -8.667 -12.342 1.00 96.69 98 GLU A N 1
ATOM 763 C CA . GLU A 1 98 ? 5.265 -9.109 -10.961 1.00 96.69 98 GLU A CA 1
ATOM 764 C C . GLU A 1 98 ? 4.476 -8.277 -9.939 1.00 96.69 98 GLU A C 1
ATOM 766 O O . GLU A 1 98 ? 3.890 -8.798 -8.981 1.00 96.69 98 GLU A O 1
ATOM 771 N N . GLY A 1 99 ? 4.372 -6.969 -10.178 1.00 93.56 99 GLY A N 1
ATOM 772 C CA . GLY A 1 99 ? 3.518 -6.093 -9.386 1.00 93.56 99 GLY A CA 1
ATOM 773 C C . GLY A 1 99 ? 2.041 -6.445 -9.541 1.00 93.56 99 GLY A C 1
ATOM 774 O O . GLY A 1 99 ? 1.305 -6.473 -8.553 1.00 93.56 99 GLY A O 1
ATOM 775 N N . ALA A 1 100 ? 1.603 -6.787 -10.756 1.00 93.81 100 ALA A N 1
ATOM 776 C CA . ALA A 1 100 ? 0.236 -7.238 -11.007 1.00 93.81 100 ALA A CA 1
ATOM 777 C C . ALA A 1 100 ? -0.093 -8.551 -10.273 1.00 93.81 100 ALA A C 1
ATOM 779 O O . ALA A 1 100 ? -1.172 -8.664 -9.687 1.00 93.81 100 ALA A O 1
ATOM 780 N N . VAL A 1 101 ? 0.839 -9.511 -10.228 1.00 96.06 101 VAL A N 1
ATOM 781 C CA . VAL A 1 101 ? 0.701 -10.750 -9.440 1.00 96.06 101 VAL A CA 1
ATOM 782 C C . VAL A 1 101 ? 0.544 -10.430 -7.951 1.00 96.06 101 VAL A C 1
ATOM 784 O O . VAL A 1 101 ? -0.365 -10.953 -7.301 1.00 96.06 101 VAL A O 1
ATOM 787 N N . SER A 1 102 ? 1.365 -9.517 -7.425 1.00 94.75 102 SER A N 1
ATOM 788 C CA . SER A 1 102 ? 1.290 -9.073 -6.025 1.00 94.75 102 SER A CA 1
ATOM 789 C C . SER A 1 102 ? -0.066 -8.436 -5.693 1.00 94.75 102 SER A C 1
ATOM 791 O O . SER A 1 102 ? -0.676 -8.753 -4.669 1.00 94.75 102 SER A O 1
ATOM 793 N N . ILE A 1 103 ? -0.590 -7.592 -6.588 1.00 92.81 103 ILE A N 1
ATOM 794 C CA . ILE A 1 103 ? -1.929 -6.996 -6.456 1.00 92.81 103 ILE A CA 1
ATOM 795 C C . ILE A 1 103 ? -3.011 -8.080 -6.505 1.00 92.81 103 ILE A C 1
ATOM 797 O O . ILE A 1 103 ? -3.931 -8.061 -5.690 1.00 92.81 103 ILE A O 1
ATOM 801 N N . GLY A 1 104 ? -2.904 -9.048 -7.417 1.00 93.12 104 GLY A N 1
ATOM 802 C CA . GLY A 1 104 ? -3.852 -10.157 -7.522 1.00 93.12 104 GLY A CA 1
ATOM 803 C C . GLY A 1 104 ? -3.928 -10.992 -6.241 1.00 93.12 104 GLY A C 1
ATOM 804 O O . GLY A 1 104 ? -5.022 -11.288 -5.754 1.00 93.12 104 GLY A O 1
ATOM 805 N N . ALA A 1 105 ? -2.776 -11.314 -5.647 1.00 92.94 105 ALA A N 1
ATOM 806 C CA . ALA A 1 105 ? -2.706 -12.011 -4.364 1.00 92.94 105 ALA A CA 1
ATOM 807 C C . ALA A 1 105 ? -3.371 -11.201 -3.237 1.00 92.94 105 ALA A C 1
ATOM 809 O O . ALA A 1 105 ? -4.184 -11.740 -2.483 1.00 92.94 105 ALA A O 1
ATOM 810 N N . PHE A 1 106 ? -3.094 -9.896 -3.171 1.00 90.94 106 PHE A N 1
ATOM 811 C CA . PHE A 1 106 ? -3.731 -8.981 -2.223 1.00 90.94 106 PHE A CA 1
ATOM 812 C C . PHE A 1 106 ? -5.258 -8.942 -2.374 1.00 90.94 106 PHE A C 1
ATOM 814 O O . PHE A 1 106 ? -5.981 -9.081 -1.385 1.00 90.94 106 PHE A O 1
ATOM 821 N N . LEU A 1 107 ? -5.767 -8.810 -3.602 1.00 88.88 107 LEU A N 1
ATOM 822 C CA . LEU A 1 107 ? -7.207 -8.777 -3.864 1.00 88.88 107 LEU A CA 1
ATOM 823 C C . LEU A 1 107 ? -7.886 -10.084 -3.446 1.00 88.88 107 LEU A C 1
ATOM 825 O O . LEU A 1 107 ? -8.962 -10.048 -2.853 1.00 88.88 107 LEU A O 1
ATOM 829 N N . LYS A 1 108 ? -7.243 -11.236 -3.676 1.00 88.88 108 LYS A N 1
ATOM 830 C CA . LYS A 1 108 ? -7.758 -12.540 -3.237 1.00 88.88 108 LYS A CA 1
ATOM 831 C C . LYS A 1 108 ? -7.924 -12.610 -1.716 1.00 88.88 108 LYS A C 1
ATOM 833 O O . LYS A 1 108 ? -8.961 -13.077 -1.245 1.00 88.88 108 LYS A O 1
ATOM 838 N N . VAL A 1 109 ? -6.942 -12.117 -0.956 1.00 86.25 109 VAL A N 1
ATOM 839 C CA . VAL A 1 109 ? -7.010 -12.049 0.516 1.00 86.25 109 VAL A CA 1
ATOM 840 C C . VAL A 1 109 ? -8.132 -11.110 0.964 1.00 86.25 109 VAL A C 1
ATOM 842 O O . VAL A 1 109 ? -8.972 -11.502 1.773 1.00 86.25 109 VAL A O 1
ATOM 845 N N . ARG A 1 110 ? -8.213 -9.904 0.388 1.00 80.56 110 ARG A N 1
ATOM 846 C CA . ARG A 1 110 ? -9.251 -8.916 0.732 1.00 80.56 110 ARG A CA 1
ATOM 847 C C . ARG A 1 110 ? -10.665 -9.422 0.444 1.00 80.56 110 ARG A C 1
ATOM 849 O O . ARG A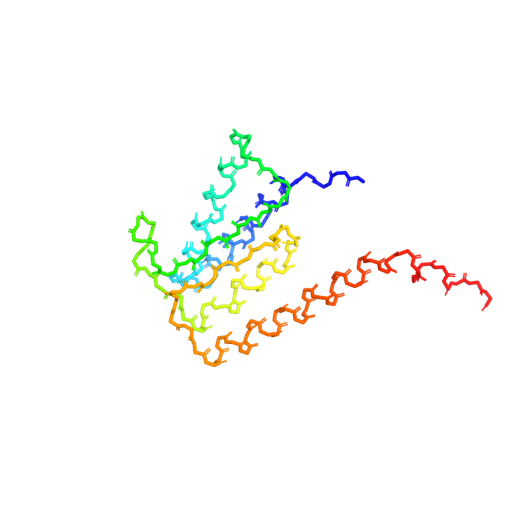 1 110 ? -11.540 -9.280 1.294 1.00 80.56 110 ARG A O 1
ATOM 856 N N . ILE A 1 111 ? -10.891 -10.047 -0.712 1.00 79.19 111 ILE A N 1
ATOM 857 C CA . ILE A 1 111 ? -12.194 -10.628 -1.066 1.00 79.19 111 ILE A CA 1
ATOM 858 C C . ILE A 1 111 ? -12.557 -11.757 -0.094 1.00 79.19 111 ILE A C 1
ATOM 860 O O . ILE A 1 111 ? -13.688 -11.799 0.391 1.00 79.19 111 ILE A O 1
ATOM 864 N N . ALA A 1 112 ? -11.610 -12.640 0.241 1.00 76.12 112 ALA A N 1
ATOM 865 C CA . ALA A 1 112 ? -11.845 -13.708 1.212 1.00 76.12 112 ALA A CA 1
ATOM 866 C C . ALA A 1 112 ? -12.235 -13.150 2.592 1.00 76.12 112 ALA A C 1
ATOM 868 O O . ALA A 1 112 ? -13.192 -13.629 3.201 1.00 76.12 112 ALA A O 1
ATOM 869 N N . GLU A 1 113 ? -11.566 -12.096 3.065 1.00 72.12 113 GLU A N 1
ATOM 870 C CA . GLU A 1 113 ? -11.941 -11.419 4.310 1.00 72.12 113 GLU A CA 1
ATOM 871 C C . GLU A 1 113 ? -13.329 -10.777 4.246 1.00 72.12 113 GLU A C 1
ATOM 873 O O . GLU A 1 113 ? -14.096 -10.887 5.204 1.00 72.12 113 GLU A O 1
ATOM 878 N N . MET A 1 114 ? -13.673 -10.113 3.139 1.00 68.38 114 MET A N 1
ATOM 879 C CA . MET A 1 114 ? -15.000 -9.518 2.950 1.00 68.38 114 MET A CA 1
ATOM 880 C C . MET A 1 114 ? -16.096 -10.587 2.968 1.00 68.38 114 MET A C 1
ATOM 882 O O . MET A 1 114 ? -17.109 -10.414 3.648 1.00 68.38 114 MET A O 1
ATOM 886 N N . LEU A 1 115 ? -15.874 -11.720 2.296 1.00 66.44 115 LEU A N 1
ATOM 887 C CA . LEU A 1 115 ? -16.794 -12.857 2.308 1.00 66.44 115 LEU A CA 1
ATOM 888 C C . LEU A 1 115 ? -16.942 -13.448 3.713 1.00 66.44 115 LEU A C 1
ATOM 890 O O . LEU A 1 115 ? -18.068 -13.675 4.154 1.00 66.44 115 LEU A O 1
ATOM 894 N N . LEU A 1 116 ? -15.843 -13.631 4.449 1.00 62.78 116 LEU A N 1
ATOM 895 C CA . LEU A 1 116 ? -15.874 -14.119 5.832 1.00 62.78 116 LEU A CA 1
ATOM 896 C C . LEU A 1 116 ? -16.582 -13.149 6.783 1.00 62.78 116 LEU A C 1
ATOM 898 O O . LEU A 1 116 ? -17.262 -13.590 7.704 1.00 62.78 116 LEU A O 1
ATOM 902 N N . ARG A 1 117 ? -16.461 -11.834 6.573 1.00 61.62 117 ARG A N 1
ATOM 903 C CA . ARG A 1 117 ? -17.183 -10.820 7.360 1.00 61.62 117 ARG A CA 1
ATOM 904 C C . ARG A 1 117 ? -18.668 -10.780 7.025 1.00 61.62 117 ARG A C 1
ATOM 906 O O . ARG A 1 117 ? -19.476 -10.665 7.938 1.00 61.62 117 ARG A O 1
ATOM 913 N N . SER A 1 118 ? -19.020 -10.942 5.751 1.00 51.62 118 SER A N 1
ATOM 914 C CA . SER A 1 118 ? -20.412 -11.045 5.299 1.00 51.62 118 SER A CA 1
ATOM 915 C C . SER A 1 118 ? -21.089 -12.333 5.799 1.00 51.62 118 SER A C 1
ATOM 917 O O . SER A 1 118 ? -22.268 -12.312 6.133 1.00 51.62 118 SER A O 1
ATOM 919 N N . HIS A 1 119 ? -20.331 -13.422 5.977 1.00 46.72 119 HIS A N 1
ATOM 920 C CA . HIS A 1 119 ? -20.834 -14.714 6.470 1.00 46.72 119 HIS A CA 1
ATOM 921 C C . HIS A 1 119 ? -20.529 -14.990 7.953 1.00 46.72 119 HIS A C 1
ATOM 923 O O . HIS A 1 119 ? -20.797 -16.087 8.450 1.00 46.72 119 HIS A O 1
ATOM 929 N N . ARG A 1 120 ? -20.025 -14.004 8.707 1.00 41.97 120 ARG A N 1
ATOM 930 C CA . ARG A 1 120 ? -19.671 -14.155 10.132 1.00 41.97 120 ARG A CA 1
ATOM 931 C C . ARG A 1 120 ? -20.873 -14.269 11.084 1.00 41.97 120 ARG A C 1
ATOM 933 O O . ARG A 1 120 ? -20.666 -14.434 12.281 1.00 41.97 120 ARG A O 1
ATOM 940 N N . ILE A 1 121 ? -22.103 -14.267 10.562 1.00 44.06 121 ILE A N 1
ATOM 941 C CA . ILE A 1 121 ? -23.315 -14.689 11.289 1.00 44.06 121 ILE A CA 1
ATOM 942 C C . ILE A 1 121 ? -23.597 -16.198 11.117 1.00 44.06 121 ILE A C 1
ATOM 944 O O . ILE A 1 121 ? -24.207 -16.794 12.000 1.00 44.06 121 ILE A O 1
ATOM 948 N N . LEU A 1 122 ? -23.121 -16.869 10.056 1.00 39.66 122 LEU A N 1
ATOM 949 C CA . LEU A 1 122 ? -23.548 -18.249 9.760 1.00 39.66 122 LEU A CA 1
ATOM 950 C C . LEU A 1 122 ? -22.634 -19.361 10.306 1.00 39.66 122 LEU A C 1
ATOM 952 O O . LEU A 1 122 ? -23.077 -20.499 10.433 1.00 39.66 122 LEU A O 1
ATOM 956 N N . LEU A 1 123 ? -21.374 -19.069 10.649 1.00 38.44 123 LEU A N 1
ATOM 957 C CA . LEU A 1 123 ? -20.453 -20.087 11.189 1.00 38.44 123 LEU A CA 1
ATOM 958 C C . LEU A 1 123 ? -20.450 -20.184 12.725 1.00 38.44 123 LEU A C 1
ATOM 960 O O . LEU A 1 123 ? -19.850 -21.107 13.268 1.00 38.44 123 LEU A O 1
ATOM 964 N N . LEU A 1 124 ? -21.165 -19.296 13.430 1.00 35.12 124 LEU A N 1
ATOM 965 C CA . LEU A 1 124 ? -21.387 -19.404 14.882 1.00 35.12 124 LEU A CA 1
ATOM 966 C C . LEU A 1 124 ? -22.663 -20.188 15.253 1.00 35.12 124 LEU A C 1
ATOM 968 O O . LEU A 1 124 ? -22.899 -20.419 16.434 1.00 35.12 124 LEU A O 1
ATOM 972 N N . THR A 1 125 ? -23.462 -20.649 14.282 1.00 36.09 125 THR A N 1
ATOM 973 C CA . THR A 1 125 ? -24.731 -21.370 14.531 1.00 36.09 125 THR A CA 1
ATOM 974 C C . THR A 1 125 ? -24.745 -22.839 14.099 1.00 36.09 125 THR A C 1
ATOM 976 O O . THR A 1 125 ? -25.781 -23.488 14.199 1.00 36.09 125 THR A O 1
ATOM 979 N N . ARG A 1 126 ? -23.606 -23.431 13.711 1.00 37.44 126 ARG A N 1
ATOM 980 C CA . ARG A 1 126 ? -23.472 -24.900 13.597 1.00 37.44 126 ARG A CA 1
ATOM 981 C C . ARG A 1 126 ? -22.633 -25.490 14.729 1.00 37.44 126 ARG A C 1
ATOM 983 O O . ARG A 1 126 ? -21.625 -26.152 14.517 1.00 37.44 126 ARG A O 1
ATOM 990 N N . ARG A 1 127 ? -23.101 -25.258 15.953 1.00 43.25 127 ARG A N 1
ATOM 991 C CA . ARG A 1 127 ? -2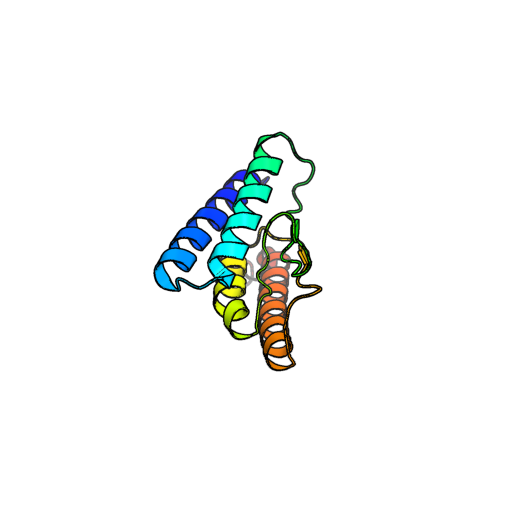3.035 -26.250 17.030 1.00 43.25 127 ARG A CA 1
ATOM 992 C C . ARG A 1 127 ? -24.429 -26.390 17.624 1.00 43.25 127 ARG A C 1
ATOM 994 O O . ARG A 1 127 ? -24.716 -25.826 18.669 1.00 43.25 127 ARG A O 1
ATOM 1001 N N . TYR A 1 128 ? -25.288 -27.117 16.925 1.00 34.91 128 TYR A N 1
ATOM 1002 C CA . TYR A 1 128 ? -26.362 -27.851 17.572 1.00 34.91 128 TYR A CA 1
ATOM 1003 C C . TYR A 1 128 ? -26.441 -29.230 16.933 1.00 34.91 128 TYR A C 1
ATOM 1005 O O . TYR A 1 128 ? -26.655 -29.331 15.725 1.00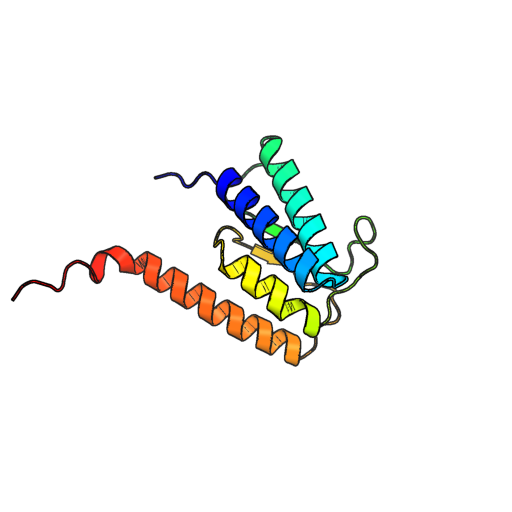 34.91 128 TYR A O 1
ATOM 1013 N N . GLN A 1 129 ? -26.288 -30.213 17.824 1.00 38.53 129 GLN A N 1
ATOM 1014 C CA . GLN A 1 129 ? -26.351 -31.669 17.674 1.00 38.53 129 GLN A CA 1
ATOM 1015 C C . GLN A 1 129 ? -25.058 -32.333 17.203 1.00 38.53 129 GLN A C 1
ATOM 1017 O O . GLN A 1 129 ? -24.719 -32.260 16.004 1.00 38.53 129 GLN A O 1
#

pLDDT: mean 82.85, std 17.01, range [34.91, 96.94]

Sequence (129 aa):
MSTNSYACLAQLVDIFKQTDECVHSKGTHFALKMLKMELDLHKRGGVSDDVYLKLCGNNVRVTSYRLHDADLPPILAAICSVPIITMLDLRYNRLTNEGAVSIGAFLKVRIAEMLLRSHRILLLTRRYQ

Organism: Schistocephalus solidus (NCBI:txid70667)

Secondary structure (DSSP, 8-state):
----HHHHHHHHHHHHHHHHHHH--HHHHHHHHHHHHHHHHHHTT-S-S-EEEE--TT-TTT-S---BGGGHHHHHHHHHHSTTEEEEE-TTSB--HHHHHHHHHHHHHHHHHHHHHHTTTTSSS----

InterPro domains:
  IPR032675 Leucine-rich repeat domain superfamily [G3DSA:3.80.10.10] (22-125)